Protein AF-A0A8T7MBF2-F1 (afdb_monomer_lite)

Foldseek 3Di:
DDDDDDDDDDDDDDDDDDDDDDDDDDPPPPPPVVPPDDQPPDPVNVVVVPLLVVLVVLLVQLVVLQVVLVVCVVVVHDLQSLLSNLSSVLSPLVSCCSPVVDCCDVNNVVSNVVSNVSSVVSVVVSVVVVVVVVD

Secondary structure (DSSP, 8-state):
-------------PPP--------PPP-------------TTTHHHHHH-HHHHHHHHHHHHHHHHHHHHHHHHTT-SHHHHHHHHHHHHHHHHHHHHHH----HHHHHHHHHHHHHHHHHHHHHHHHHHHHH--

Sequence (135 aa):
MPNSSSKRQRKRPLGQRTLPQRPDLPPVSNNKEKAEDHSLPGLLGWLIRNRRLLGWIELIVAIFLLWLAIVGFLGGTLFLPFAFGLIGLYFFYAYIQHNLGVNLGKTGTILNLVLLLGALVCAILSVVNKENISS

Radius of gyration: 34.56 Å; chains: 1; bounding box: 65×48×100 Å

pLDDT: mean 71.67, std 19.16, range [36.09, 95.0]

Structure (mmCIF, N/CA/C/O backbone):
data_AF-A0A8T7MBF2-F1
#
_entry.id   AF-A0A8T7MBF2-F1
#
loop_
_atom_site.group_PDB
_atom_site.id
_atom_site.type_symbol
_atom_site.label_atom_id
_atom_site.label_alt_id
_atom_site.label_comp_id
_atom_site.label_asym_id
_atom_site.label_entity_id
_atom_site.label_seq_id
_atom_site.pdbx_PDB_ins_code
_atom_site.Cartn_x
_atom_site.Cartn_y
_atom_site.Cartn_z
_atom_site.occupancy
_atom_site.B_iso_or_equiv
_atom_site.auth_seq_id
_atom_site.auth_comp_id
_atom_site.auth_asym_id
_atom_site.auth_atom_id
_atom_site.pdbx_PDB_model_num
ATOM 1 N N . MET A 1 1 ? -46.858 26.033 62.695 1.00 45.56 1 MET A N 1
ATOM 2 C CA . MET A 1 1 ? -46.605 26.034 64.162 1.00 45.56 1 MET A CA 1
ATOM 3 C C . MET A 1 1 ? -47.961 26.046 64.859 1.00 45.56 1 MET A C 1
ATOM 5 O O . MET A 1 1 ? -48.841 26.660 64.264 1.00 45.56 1 MET A O 1
ATOM 9 N N . PRO A 1 2 ? -48.180 25.403 66.027 1.00 44.16 2 PRO A N 1
ATOM 10 C CA . PRO A 1 2 ? -47.222 25.013 67.087 1.00 44.16 2 PRO A CA 1
ATOM 11 C C . PRO A 1 2 ? -47.307 23.481 67.414 1.00 44.16 2 PRO A C 1
ATOM 13 O O . PRO A 1 2 ? -48.033 22.783 66.724 1.00 44.16 2 PRO A O 1
ATOM 16 N N . ASN A 1 3 ? -46.627 22.820 68.364 1.00 37.88 3 ASN A N 1
ATOM 17 C CA . ASN A 1 3 ? -45.645 23.188 69.387 1.00 37.88 3 ASN A CA 1
ATOM 18 C C . ASN A 1 3 ? -44.829 21.945 69.852 1.00 37.88 3 ASN A C 1
ATOM 20 O O . ASN A 1 3 ? -45.394 20.882 70.084 1.00 37.88 3 ASN A O 1
ATOM 24 N N . SER A 1 4 ? -43.517 22.139 70.018 1.00 39.84 4 SER A N 1
ATOM 25 C CA . SER A 1 4 ? -42.607 21.676 71.095 1.00 39.84 4 SER A CA 1
ATOM 2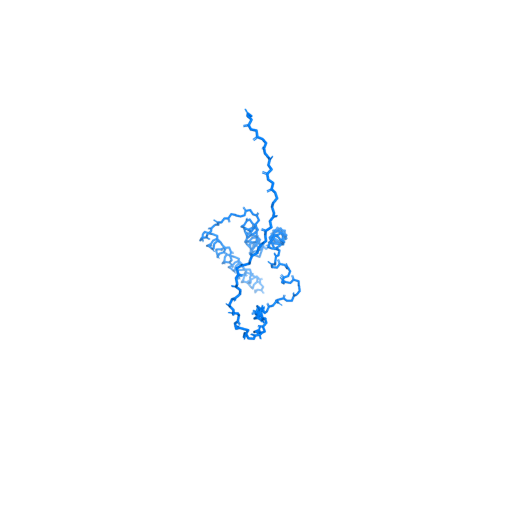6 C C . SER A 1 4 ? -42.700 20.281 71.778 1.00 39.84 4 SER A C 1
ATOM 28 O O . SER A 1 4 ? -43.478 20.061 72.700 1.00 39.84 4 SER A O 1
ATOM 30 N N . SER A 1 5 ? -41.726 19.419 71.449 1.00 43.84 5 SER A N 1
ATOM 31 C CA . SER A 1 5 ? -40.631 18.880 72.306 1.00 43.84 5 SER A CA 1
ATOM 32 C C . SER A 1 5 ? -40.814 18.495 73.799 1.00 43.84 5 SER A C 1
ATOM 34 O O . SER A 1 5 ? -40.921 19.364 74.662 1.00 43.84 5 SER A O 1
ATOM 36 N N . SER A 1 6 ? -40.557 17.211 74.112 1.00 40.19 6 SER A N 1
ATOM 37 C CA . SER A 1 6 ? -39.800 16.630 75.267 1.00 40.19 6 SER A CA 1
ATOM 38 C C . SER A 1 6 ? -40.280 15.180 75.473 1.00 40.19 6 SER A C 1
ATOM 40 O O . SER A 1 6 ? -41.473 14.955 75.394 1.00 40.19 6 SER A O 1
ATOM 42 N N . LYS A 1 7 ? -39.517 14.123 75.782 1.00 43.25 7 LYS A N 1
ATOM 43 C CA . LYS A 1 7 ? -38.260 13.967 76.527 1.00 43.25 7 LYS A CA 1
ATOM 44 C C . LYS A 1 7 ? -37.781 12.497 76.385 1.00 43.25 7 LYS A C 1
ATOM 46 O O . LYS A 1 7 ? -38.559 11.578 76.582 1.00 43.25 7 LYS A O 1
ATOM 51 N N . ARG A 1 8 ? -36.481 12.320 76.115 1.00 36.44 8 ARG A N 1
ATOM 52 C CA . ARG A 1 8 ? -35.520 11.328 76.669 1.00 36.44 8 ARG A CA 1
ATOM 53 C C . ARG A 1 8 ? -35.921 9.850 76.922 1.00 36.44 8 ARG A C 1
ATOM 55 O O . ARG A 1 8 ? -36.524 9.522 77.931 1.00 36.44 8 ARG A O 1
ATOM 62 N N . GLN A 1 9 ? -35.308 8.969 76.116 1.00 36.09 9 GLN A N 1
ATOM 63 C CA . GLN A 1 9 ? -34.296 7.950 76.498 1.00 36.09 9 GLN A CA 1
ATOM 64 C C . GLN A 1 9 ? -34.488 7.080 77.770 1.00 36.09 9 GLN A C 1
ATOM 66 O O . GLN A 1 9 ? -34.258 7.559 78.878 1.00 36.09 9 GLN A O 1
ATOM 71 N N . ARG A 1 10 ? -34.629 5.750 77.577 1.00 36.44 10 ARG A N 1
ATOM 72 C CA . ARG A 1 10 ? -33.792 4.635 78.132 1.00 36.44 10 ARG A CA 1
ATOM 73 C C . ARG A 1 10 ? -34.402 3.269 77.720 1.00 36.44 10 ARG A C 1
ATOM 75 O O . ARG A 1 10 ? -35.589 3.074 77.907 1.00 36.44 10 ARG A O 1
ATOM 82 N N . LYS A 1 11 ? -33.690 2.414 76.952 1.00 40.72 11 LYS A N 1
ATOM 83 C CA . LYS A 1 11 ? -32.909 1.205 77.377 1.00 40.72 11 LYS A CA 1
ATOM 84 C C . LYS A 1 11 ? -33.773 0.207 78.182 1.00 40.72 11 LYS A C 1
ATOM 86 O O . LYS A 1 11 ? -34.254 0.625 79.219 1.00 40.72 11 LYS A O 1
ATOM 91 N N . ARG A 1 12 ? -33.960 -1.096 77.904 1.00 47.44 12 ARG A N 1
ATOM 92 C CA . ARG A 1 12 ? -33.288 -2.245 77.209 1.00 47.44 12 ARG A CA 1
ATOM 93 C C . ARG A 1 12 ? -34.235 -3.480 77.439 1.00 47.44 12 ARG A C 1
ATOM 95 O O . ARG A 1 12 ? -35.218 -3.285 78.148 1.00 47.44 12 ARG A O 1
ATOM 102 N N . PRO A 1 13 ? -33.919 -4.756 77.111 1.00 48.56 13 PRO A N 1
ATOM 103 C CA . PRO A 1 13 ? -33.172 -5.357 75.996 1.00 48.56 13 PRO A CA 1
ATOM 104 C C . PRO A 1 13 ? -34.010 -6.432 75.247 1.00 48.56 13 PRO A C 1
ATOM 106 O O . PRO A 1 13 ? -34.779 -7.166 75.861 1.00 48.56 13 PRO A O 1
ATOM 109 N N . LEU A 1 14 ? -33.809 -6.609 73.935 1.00 42.75 14 LEU A N 1
ATOM 110 C CA . LEU A 1 14 ? -34.249 -7.839 73.263 1.00 42.75 14 LEU A CA 1
ATOM 111 C C . LEU A 1 14 ? -33.186 -8.915 73.511 1.00 42.75 14 LEU A C 1
ATOM 113 O O . LEU A 1 14 ? -32.021 -8.742 73.149 1.00 42.75 14 LEU A O 1
ATOM 117 N N . GLY A 1 15 ? -33.587 -9.971 74.215 1.00 44.59 15 GLY A N 1
ATOM 118 C CA . GLY A 1 15 ? -32.732 -11.078 74.617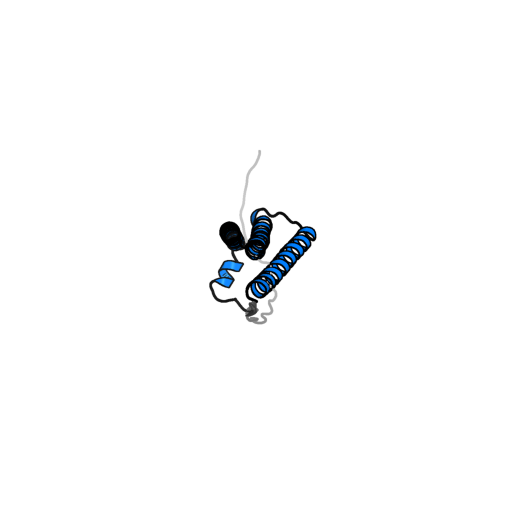 1.00 44.59 15 GLY A CA 1
ATOM 119 C C . GLY A 1 15 ? -32.096 -11.789 73.426 1.00 44.59 15 GLY A C 1
ATOM 120 O O . GLY A 1 15 ? -32.758 -12.153 72.458 1.00 44.59 15 GLY A O 1
ATOM 121 N N . GLN A 1 16 ? -30.789 -11.986 73.556 1.00 43.09 16 GLN A N 1
ATOM 122 C CA . GLN A 1 16 ? -29.951 -12.867 72.759 1.00 43.09 16 GLN A CA 1
ATOM 123 C C . GLN A 1 16 ? -30.514 -14.292 72.752 1.00 43.09 16 GLN A C 1
ATOM 125 O O . GLN A 1 16 ? -30.758 -14.855 73.818 1.00 43.09 16 GLN A O 1
ATOM 130 N N . ARG A 1 17 ? -30.590 -14.921 71.576 1.00 41.53 17 ARG A N 1
ATOM 131 C CA . ARG A 1 17 ? -30.431 -16.373 71.457 1.00 41.53 17 ARG A CA 1
ATOM 132 C C . ARG A 1 17 ? -29.628 -16.719 70.200 1.00 41.53 17 ARG A C 1
ATOM 134 O O . ARG A 1 17 ? -30.128 -16.664 69.086 1.00 41.53 17 ARG A O 1
ATOM 141 N N . THR A 1 18 ? -28.375 -17.082 70.478 1.00 46.62 18 THR A N 1
ATOM 142 C CA . THR A 1 18 ? -27.530 -18.086 69.808 1.00 46.62 18 THR A CA 1
ATOM 143 C C . THR A 1 18 ? -27.094 -17.867 68.357 1.00 46.62 18 THR A C 1
ATOM 145 O O . THR A 1 18 ? -27.753 -18.262 67.404 1.00 46.62 18 THR A O 1
ATOM 148 N N . LEU A 1 19 ? -25.865 -17.358 68.247 1.00 51.03 19 LEU A N 1
ATOM 149 C CA . LEU A 1 19 ? -24.899 -17.665 67.196 1.00 51.03 19 LEU A CA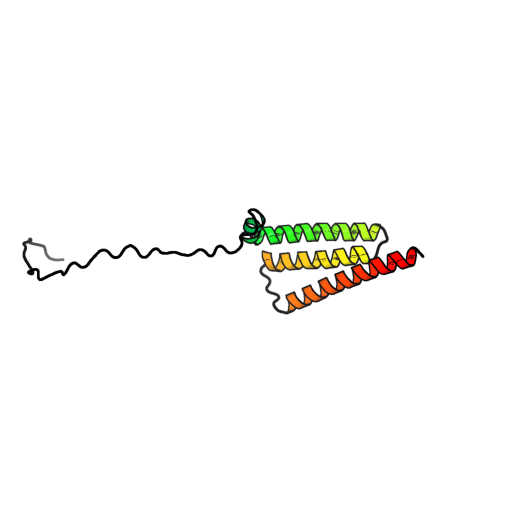 1
ATOM 150 C C . LEU A 1 19 ? -24.418 -19.126 67.358 1.00 51.03 19 LEU A C 1
ATOM 152 O O . LEU A 1 19 ? -24.034 -19.496 68.469 1.00 51.03 19 LEU A O 1
ATOM 156 N N . PRO A 1 20 ? -24.334 -19.927 66.285 1.00 50.38 20 PRO A N 1
ATOM 157 C CA . PRO A 1 20 ? -23.294 -20.940 66.166 1.00 50.38 20 PRO A CA 1
ATOM 158 C C . PRO A 1 20 ? -22.182 -20.385 65.271 1.00 50.38 20 PRO A C 1
ATOM 160 O O . PRO A 1 20 ? -22.346 -20.233 64.063 1.00 50.38 20 PRO A O 1
ATOM 163 N N . GLN A 1 21 ? -21.046 -20.067 65.891 1.00 52.81 21 GLN A N 1
ATOM 164 C CA . GLN A 1 21 ? -19.760 -19.885 65.220 1.00 52.81 21 GLN A CA 1
ATOM 165 C C . GLN A 1 21 ? -19.425 -21.152 64.417 1.00 52.81 21 GLN A C 1
ATOM 167 O O . GLN A 1 21 ? -19.349 -22.246 64.977 1.00 52.81 21 GLN A O 1
ATOM 172 N N . ARG A 1 22 ? -19.193 -21.005 63.113 1.00 43.31 22 ARG A N 1
ATOM 173 C CA . ARG A 1 22 ? -18.490 -21.988 62.279 1.00 43.31 22 ARG A CA 1
ATOM 174 C C . ARG A 1 22 ? -17.643 -21.234 61.243 1.00 43.31 22 ARG A C 1
ATOM 176 O O . ARG A 1 22 ? -17.969 -20.093 60.931 1.00 43.31 22 ARG A O 1
ATOM 183 N N . PRO A 1 23 ? -16.529 -21.826 60.798 1.00 46.38 23 PRO A N 1
ATOM 184 C CA . PRO A 1 23 ? -15.194 -21.264 60.960 1.00 46.38 23 PRO A CA 1
ATOM 185 C C . PRO A 1 23 ? -14.764 -20.469 59.732 1.00 46.38 23 PRO A C 1
ATOM 187 O O . PRO A 1 23 ? -15.337 -20.639 58.657 1.00 46.38 23 PRO A O 1
ATOM 190 N N . ASP A 1 24 ? -13.731 -19.650 59.923 1.00 53.41 24 ASP A N 1
ATOM 191 C CA . ASP A 1 24 ? -13.003 -18.905 58.899 1.00 53.41 24 ASP A CA 1
ATOM 192 C C . ASP A 1 24 ? -12.781 -19.746 57.633 1.00 53.41 24 ASP A C 1
ATOM 194 O O . ASP A 1 24 ? -11.880 -20.584 57.558 1.00 53.41 24 ASP A O 1
ATOM 198 N N . LEU A 1 25 ? -13.621 -19.5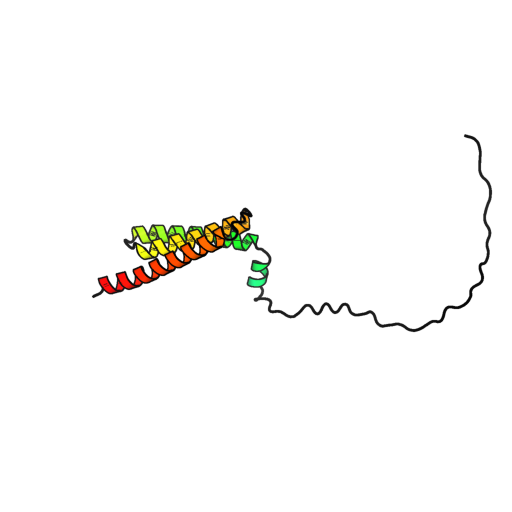25 56.619 1.00 47.78 25 LEU A N 1
ATOM 199 C CA . LEU A 1 25 ? -13.278 -19.911 55.262 1.00 47.78 25 LEU A CA 1
ATOM 200 C C . LEU A 1 25 ? -12.189 -18.938 54.796 1.00 47.78 25 LEU A C 1
ATOM 202 O O . LEU A 1 25 ? -12.393 -17.722 54.895 1.00 47.78 25 LEU A O 1
ATOM 206 N N . PRO A 1 26 ? -11.039 -19.437 54.306 1.00 50.56 26 PRO A N 1
ATOM 207 C CA . PRO A 1 26 ? -10.006 -18.570 53.766 1.00 50.56 26 PRO A CA 1
ATOM 208 C C . PRO A 1 26 ? -10.620 -17.717 52.650 1.00 50.56 26 PRO A C 1
ATOM 210 O O . PRO A 1 26 ? -11.510 -18.204 51.940 1.00 50.56 26 PRO A O 1
ATOM 213 N N . PRO A 1 27 ? -10.190 -16.450 52.496 1.00 54.03 27 PRO A N 1
ATOM 214 C CA . PRO A 1 27 ? -10.699 -15.599 51.435 1.00 54.03 27 PRO A CA 1
ATOM 215 C C . PRO A 1 27 ? -10.559 -16.368 50.128 1.00 54.03 27 PRO A C 1
ATOM 217 O O . PRO A 1 27 ? -9.464 -16.824 49.794 1.00 54.03 27 PRO A O 1
ATOM 220 N N . VAL A 1 28 ? -11.682 -16.554 49.429 1.00 46.62 28 VAL A N 1
ATOM 221 C CA . VAL A 1 28 ? -11.683 -17.044 48.055 1.00 46.62 28 VAL A CA 1
ATOM 222 C C . VAL A 1 28 ? -10.766 -16.097 47.310 1.00 46.62 28 VAL A C 1
ATOM 224 O O . VAL A 1 28 ? -11.106 -14.939 47.056 1.00 46.62 28 VAL A O 1
ATOM 227 N N . SER A 1 29 ? -9.553 -16.585 47.066 1.00 44.94 29 SER A N 1
ATOM 228 C CA . SER A 1 29 ? -8.599 -15.939 46.206 1.00 44.94 29 SER A CA 1
ATOM 229 C C . SER A 1 29 ? -9.339 -15.726 44.903 1.00 44.94 29 SER A C 1
ATOM 231 O O . SER A 1 29 ? -9.676 -16.686 44.208 1.00 44.94 29 SER A O 1
ATOM 233 N N . ASN A 1 30 ? -9.625 -14.466 44.585 1.00 47.12 30 ASN A N 1
ATOM 234 C CA . ASN A 1 30 ? -9.863 -14.048 43.219 1.00 47.12 30 ASN A CA 1
ATOM 235 C C . ASN A 1 30 ? -8.546 -14.268 42.467 1.00 47.12 30 ASN A C 1
ATOM 237 O O . ASN A 1 30 ? -7.865 -13.320 42.077 1.00 47.12 30 ASN A O 1
ATOM 241 N N . ASN A 1 31 ? -8.209 -15.536 42.240 1.00 42.94 31 ASN A N 1
ATOM 242 C CA . ASN A 1 31 ? -7.398 -15.967 41.131 1.00 42.94 31 ASN A CA 1
ATOM 243 C C . ASN A 1 31 ? -8.235 -15.642 39.891 1.00 42.94 31 ASN A C 1
ATOM 245 O O . ASN A 1 31 ? -8.831 -16.505 39.254 1.00 42.94 31 ASN A O 1
ATOM 249 N N . LYS A 1 32 ? -8.248 -14.359 39.512 1.00 41.25 32 LYS A N 1
ATOM 250 C CA . LYS A 1 32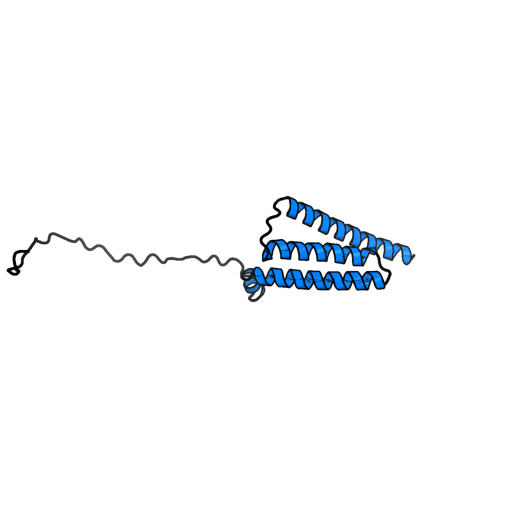 ? -8.018 -14.046 38.111 1.00 41.25 32 LYS A CA 1
ATOM 251 C C . LYS A 1 32 ? -6.652 -14.650 37.820 1.00 41.25 32 LYS A C 1
ATOM 253 O O . LYS A 1 32 ? -5.635 -13.970 37.941 1.00 41.25 32 LYS A O 1
ATOM 258 N N . GLU A 1 33 ? -6.648 -15.939 37.491 1.00 44.00 33 GLU A N 1
ATOM 259 C CA . GLU A 1 33 ? -5.702 -16.495 36.542 1.00 44.00 33 GLU A CA 1
ATOM 260 C C . GLU A 1 33 ? -5.825 -15.596 35.321 1.00 44.00 33 GLU A C 1
ATOM 262 O O . GLU A 1 33 ? -6.696 -15.716 34.462 1.00 44.00 33 GLU A O 1
ATOM 267 N N . LYS A 1 34 ? -5.014 -14.546 35.353 1.00 45.34 34 LYS A N 1
ATOM 268 C CA . LYS A 1 34 ? -4.697 -13.735 34.210 1.00 45.34 34 LYS A CA 1
ATOM 269 C C . LYS A 1 34 ? -3.891 -14.700 33.369 1.00 45.34 34 LYS A C 1
ATOM 271 O O . LYS A 1 34 ? -2.697 -14.837 33.609 1.00 45.34 34 LYS A O 1
ATOM 276 N N . ALA A 1 35 ? -4.610 -15.437 32.523 1.00 45.25 35 ALA A N 1
ATOM 277 C CA . ALA A 1 35 ? -4.057 -16.336 31.537 1.00 45.25 35 ALA A CA 1
ATOM 278 C C . ALA A 1 35 ? -2.774 -15.699 31.006 1.00 45.25 35 ALA A C 1
ATOM 280 O O . ALA A 1 35 ? -2.785 -14.565 30.505 1.00 45.25 35 ALA A O 1
ATOM 281 N N . GLU A 1 36 ? -1.661 -16.377 31.259 1.00 52.31 36 GLU A N 1
ATOM 282 C CA . GLU A 1 36 ? -0.398 -16.105 30.605 1.00 52.31 36 GLU A CA 1
ATOM 283 C C . GLU A 1 36 ? -0.591 -16.393 29.119 1.00 52.31 36 GLU A C 1
ATOM 285 O O . GLU A 1 36 ? -0.225 -17.452 28.637 1.00 52.31 36 GLU A O 1
ATOM 290 N N . ASP A 1 37 ? -1.192 -15.465 28.382 1.00 45.34 37 ASP A N 1
ATOM 291 C CA . ASP A 1 37 ? -1.342 -15.605 26.941 1.00 45.34 37 ASP A CA 1
ATOM 292 C C . ASP A 1 37 ? -0.567 -14.488 26.256 1.00 45.34 37 ASP A C 1
ATOM 294 O O . ASP A 1 37 ? -1.040 -13.378 26.006 1.00 45.34 37 ASP A O 1
ATOM 298 N N . HIS A 1 38 ? 0.703 -14.826 26.031 1.00 54.41 38 HIS A N 1
ATOM 299 C CA . HIS A 1 38 ? 1.557 -14.328 24.959 1.00 54.41 38 HIS A CA 1
ATOM 300 C C . HIS A 1 38 ? 1.506 -12.814 24.732 1.00 54.41 38 HIS A C 1
ATOM 302 O O . HIS A 1 38 ? 1.145 -12.318 23.662 1.00 54.41 38 HIS A O 1
ATOM 308 N N . SER A 1 39 ? 1.953 -12.051 25.731 1.00 49.91 39 SER A N 1
ATOM 309 C CA . SER A 1 39 ? 2.318 -10.655 25.513 1.00 49.91 39 SER A CA 1
ATOM 310 C C . SER A 1 39 ? 3.513 -10.593 24.560 1.00 49.91 39 SER A C 1
ATOM 312 O O . SER A 1 39 ? 4.663 -10.723 24.983 1.00 49.91 39 SER A O 1
ATOM 314 N N . LEU A 1 40 ? 3.229 -10.390 23.272 1.00 57.81 40 LEU A N 1
ATOM 315 C CA . LEU A 1 40 ? 4.182 -9.887 22.283 1.00 57.81 40 LEU A CA 1
ATOM 316 C C . LEU A 1 40 ? 5.072 -8.817 22.948 1.00 57.81 40 LEU A C 1
ATOM 318 O O . LEU A 1 40 ? 4.536 -7.900 23.584 1.00 57.81 40 LEU A O 1
ATOM 322 N N . PRO A 1 41 ? 6.408 -8.945 22.862 1.00 61.62 41 PRO A N 1
ATOM 323 C CA . PRO A 1 41 ? 7.341 -8.278 23.764 1.00 61.62 41 PRO A CA 1
ATOM 324 C C . PRO A 1 41 ? 7.130 -6.762 23.785 1.00 61.62 41 PRO A C 1
ATOM 326 O O . PRO A 1 41 ? 7.071 -6.138 22.727 1.00 61.62 41 PRO A O 1
ATOM 329 N N . GLY A 1 42 ? 7.016 -6.221 25.009 1.00 62.38 42 GLY A N 1
ATOM 330 C CA . GLY A 1 42 ? 7.164 -4.833 25.492 1.00 62.38 42 GLY A CA 1
ATOM 331 C C . GLY A 1 42 ? 6.653 -3.669 24.636 1.00 62.38 42 GLY A C 1
ATOM 332 O O . GLY A 1 42 ? 5.865 -2.854 25.107 1.00 62.38 42 GLY A O 1
ATOM 333 N N . LEU A 1 43 ? 7.104 -3.581 23.388 1.00 60.41 43 LEU A N 1
ATOM 334 C CA . LEU A 1 43 ? 6.837 -2.502 22.446 1.00 60.41 43 LEU A CA 1
ATOM 335 C C . LEU A 1 43 ? 5.660 -2.832 21.521 1.00 60.41 43 LEU A C 1
ATOM 337 O O . LEU A 1 43 ? 4.788 -1.990 21.342 1.00 60.41 43 LEU A O 1
ATOM 341 N N . LEU A 1 44 ? 5.560 -4.070 21.022 1.00 63.62 44 LEU A N 1
ATOM 342 C CA . LEU A 1 44 ? 4.426 -4.509 20.195 1.00 63.62 44 LEU A CA 1
ATOM 343 C C . LEU A 1 44 ? 3.136 -4.573 21.024 1.00 63.62 44 LEU A C 1
ATOM 345 O O . LEU A 1 44 ? 2.102 -4.064 20.595 1.00 63.62 44 LEU A O 1
ATOM 349 N N . GLY A 1 45 ? 3.208 -5.093 22.255 1.00 63.53 45 GLY A N 1
ATOM 350 C CA . GLY A 1 45 ? 2.083 -5.075 23.197 1.00 63.53 45 GLY A CA 1
ATOM 351 C C . GLY A 1 45 ? 1.656 -3.663 23.629 1.00 63.53 45 GLY A C 1
ATOM 352 O O . GLY A 1 45 ? 0.471 -3.423 23.869 1.00 63.53 45 GLY A O 1
ATOM 353 N N . TRP A 1 46 ? 2.593 -2.707 23.682 1.00 63.34 46 TRP A N 1
ATOM 354 C CA . TRP A 1 46 ? 2.290 -1.292 23.925 1.00 63.34 46 TRP A CA 1
ATOM 355 C C . TRP A 1 46 ? 1.656 -0.622 22.695 1.00 63.34 46 TRP A C 1
ATOM 357 O O . TRP A 1 46 ? 0.659 0.090 22.830 1.00 63.34 46 TRP A O 1
ATOM 367 N N . LEU A 1 47 ? 2.161 -0.917 21.494 1.00 59.59 47 LEU A N 1
ATOM 368 C CA . LEU A 1 47 ? 1.646 -0.394 20.225 1.00 59.59 47 LEU A CA 1
ATOM 369 C C . LEU A 1 47 ? 0.204 -0.856 19.961 1.00 59.59 47 LEU A C 1
ATOM 371 O O . LEU A 1 47 ? -0.647 -0.055 19.583 1.00 59.59 47 LEU A O 1
ATOM 375 N N . ILE A 1 48 ? -0.092 -2.131 20.235 1.00 62.88 48 ILE A N 1
ATOM 376 C CA . ILE A 1 48 ? -1.429 -2.726 20.070 1.00 62.88 48 ILE A CA 1
ATOM 377 C C . ILE A 1 48 ? -2.447 -2.090 21.027 1.00 62.88 48 ILE A C 1
ATOM 379 O O . ILE A 1 48 ? -3.619 -1.927 20.679 1.00 62.88 48 ILE A O 1
ATOM 383 N N . ARG A 1 49 ? -2.007 -1.683 22.226 1.00 66.62 49 ARG A N 1
ATOM 384 C CA . ARG A 1 49 ? -2.859 -0.982 23.198 1.00 66.62 49 ARG A CA 1
ATOM 385 C C . ARG A 1 49 ? -3.224 0.430 22.729 1.00 66.62 49 ARG A C 1
ATOM 387 O O . ARG A 1 49 ? -4.308 0.909 23.050 1.00 66.62 49 ARG A O 1
ATOM 394 N N . ASN A 1 50 ? -2.367 1.064 21.930 1.00 74.31 50 ASN A N 1
ATOM 395 C CA . ASN A 1 50 ? -2.579 2.390 21.356 1.00 74.31 50 ASN A CA 1
ATOM 396 C C . ASN A 1 50 ? -2.950 2.295 19.866 1.00 74.31 50 ASN A C 1
ATOM 398 O O . ASN A 1 50 ? -2.196 2.713 18.988 1.00 74.31 50 ASN A O 1
ATOM 402 N N . ARG A 1 51 ? -4.168 1.818 19.568 1.00 70.25 51 ARG A N 1
ATOM 403 C CA . ARG A 1 51 ? -4.694 1.739 18.185 1.00 70.25 51 ARG A CA 1
ATOM 404 C C . ARG A 1 51 ? -4.580 3.049 17.397 1.00 70.25 51 ARG A C 1
ATOM 406 O O . ARG A 1 51 ? -4.421 3.026 16.184 1.00 70.25 51 ARG A O 1
ATOM 413 N N . ARG A 1 52 ? -4.606 4.190 18.089 1.00 76.38 52 ARG A N 1
ATOM 414 C CA . ARG A 1 52 ? -4.389 5.508 17.482 1.00 76.38 52 ARG A CA 1
ATOM 415 C C . ARG A 1 52 ? -2.988 5.649 16.887 1.00 76.38 52 ARG A C 1
ATOM 417 O O . ARG A 1 52 ? -2.863 6.127 15.770 1.00 76.38 52 ARG A O 1
ATOM 424 N N . LEU A 1 53 ? -1.949 5.210 17.605 1.00 80.69 53 LEU A N 1
ATOM 425 C CA . LEU A 1 53 ? -0.567 5.240 17.113 1.00 80.69 53 LEU A CA 1
ATOM 426 C C . LEU A 1 53 ? -0.379 4.315 15.915 1.00 80.69 53 LEU A C 1
ATOM 428 O O . LEU A 1 53 ? 0.319 4.691 14.981 1.00 80.69 53 LEU A O 1
ATOM 432 N N . LEU A 1 54 ? -1.033 3.149 15.924 1.00 81.69 54 LEU A N 1
ATOM 433 C CA . LEU A 1 54 ? -1.003 2.238 14.783 1.00 81.69 54 LEU A CA 1
ATOM 434 C C . LEU A 1 54 ? -1.529 2.927 13.517 1.00 81.69 54 LEU A C 1
ATOM 436 O O . LEU A 1 54 ? -0.844 2.908 12.503 1.00 81.69 54 LEU A O 1
ATOM 440 N N . GLY A 1 55 ? -2.657 3.640 13.608 1.00 83.38 55 GLY A N 1
ATOM 441 C CA . GLY A 1 55 ? -3.165 4.445 12.494 1.00 83.38 55 GLY A CA 1
ATOM 442 C C . GLY A 1 55 ? -2.170 5.514 12.021 1.00 83.38 55 GLY A C 1
ATOM 443 O O . GLY A 1 55 ? -1.913 5.639 10.828 1.00 83.38 55 GLY A O 1
ATOM 444 N N . TRP A 1 56 ? -1.553 6.274 12.930 1.00 86.38 56 TRP A N 1
ATOM 445 C CA . TRP A 1 56 ? -0.542 7.268 12.535 1.00 86.38 56 TRP A CA 1
ATOM 446 C C . TRP A 1 56 ? 0.663 6.642 11.821 1.00 86.38 56 TRP A C 1
ATOM 448 O O . TRP A 1 56 ? 1.180 7.228 10.871 1.00 86.38 56 TRP A O 1
ATOM 458 N N . ILE A 1 57 ? 1.087 5.446 12.236 1.00 88.50 57 ILE A N 1
ATOM 459 C CA . ILE A 1 57 ? 2.143 4.693 11.550 1.00 88.50 57 ILE A CA 1
ATOM 460 C C . ILE A 1 57 ? 1.674 4.269 10.154 1.00 88.50 57 ILE A C 1
ATOM 462 O O . ILE A 1 57 ? 2.420 4.459 9.197 1.00 88.50 57 ILE A O 1
ATOM 466 N N . GLU A 1 58 ? 0.442 3.769 10.007 1.00 88.81 58 GLU A N 1
ATOM 467 C CA . GLU A 1 58 ? -0.146 3.436 8.698 1.00 88.81 58 GLU A CA 1
ATOM 468 C C . GLU A 1 58 ? -0.145 4.651 7.756 1.00 88.81 58 GLU A C 1
ATOM 470 O O . GLU A 1 58 ? 0.217 4.521 6.587 1.00 88.81 58 GLU A O 1
ATOM 475 N N . LEU A 1 59 ? -0.456 5.849 8.266 1.00 91.38 59 LEU A N 1
ATOM 476 C CA . LEU A 1 59 ? -0.397 7.087 7.485 1.00 91.38 59 LEU A CA 1
ATOM 477 C C . LEU A 1 59 ? 1.033 7.425 7.038 1.00 91.38 59 LEU A C 1
ATOM 479 O O . LEU A 1 59 ? 1.246 7.757 5.872 1.00 91.38 59 LEU A O 1
ATOM 483 N N . ILE A 1 60 ? 2.016 7.330 7.938 1.00 93.06 60 ILE A N 1
ATOM 484 C CA . ILE A 1 60 ? 3.427 7.582 7.603 1.00 93.06 60 ILE A CA 1
ATOM 485 C C . ILE A 1 60 ? 3.900 6.596 6.528 1.00 93.06 60 ILE A C 1
ATOM 487 O O . ILE A 1 60 ? 4.526 7.005 5.550 1.00 93.06 60 ILE A O 1
ATOM 491 N N . VAL A 1 61 ? 3.560 5.313 6.675 1.00 92.69 61 VAL A N 1
ATOM 492 C CA . VAL A 1 61 ? 3.887 4.266 5.698 1.00 92.69 61 VAL A CA 1
ATOM 493 C C . VAL A 1 61 ? 3.222 4.551 4.350 1.00 92.69 61 VAL A C 1
ATOM 495 O O . VAL A 1 61 ? 3.883 4.449 3.319 1.00 92.69 61 VAL A O 1
ATOM 498 N N . ALA A 1 62 ? 1.954 4.968 4.339 1.00 93.12 62 ALA A N 1
ATOM 499 C CA . ALA A 1 62 ? 1.245 5.326 3.113 1.00 93.12 62 ALA A CA 1
ATOM 500 C C . ALA A 1 62 ? 1.907 6.502 2.376 1.00 93.12 62 ALA A C 1
ATOM 502 O O . ALA A 1 62 ? 2.109 6.434 1.163 1.00 93.12 62 ALA A O 1
ATOM 503 N N . ILE A 1 63 ? 2.295 7.555 3.102 1.00 94.31 63 ILE A N 1
ATOM 504 C CA . ILE A 1 63 ? 2.993 8.718 2.533 1.00 94.31 63 ILE A CA 1
ATOM 505 C C . ILE A 1 63 ? 4.361 8.307 1.975 1.00 94.31 63 ILE A C 1
ATOM 507 O O . ILE A 1 63 ? 4.730 8.709 0.872 1.00 94.31 63 ILE A O 1
ATOM 511 N N . PHE A 1 64 ? 5.102 7.480 2.712 1.00 95.00 64 PHE A N 1
ATOM 512 C CA . PHE A 1 64 ? 6.410 6.996 2.281 1.00 95.00 64 PHE A CA 1
ATOM 513 C C . PHE A 1 64 ? 6.318 6.137 1.010 1.00 95.00 64 PHE A C 1
ATOM 515 O O . PHE A 1 64 ? 7.090 6.328 0.070 1.00 95.00 64 PHE A O 1
ATOM 522 N N . LEU A 1 65 ? 5.334 5.237 0.941 1.00 93.12 65 LEU A N 1
ATOM 523 C CA . LEU A 1 65 ? 5.069 4.417 -0.244 1.00 93.12 65 LEU A CA 1
ATOM 524 C C . LEU A 1 65 ? 4.632 5.253 -1.446 1.00 93.12 65 LEU A C 1
ATOM 526 O O . LEU A 1 65 ? 5.054 4.970 -2.565 1.00 93.12 65 LEU A O 1
ATOM 530 N N . LEU A 1 66 ? 3.833 6.299 -1.227 1.00 93.50 66 LEU A N 1
ATOM 531 C CA . LEU A 1 66 ? 3.455 7.234 -2.284 1.00 93.50 66 LEU A CA 1
ATOM 532 C C . LEU A 1 66 ? 4.681 7.963 -2.843 1.00 93.50 66 LEU A C 1
ATOM 534 O O . LEU A 1 66 ? 4.827 8.084 -4.057 1.00 93.50 66 LEU A O 1
ATOM 538 N N . TRP A 1 67 ? 5.589 8.408 -1.973 1.00 93.94 67 TRP A N 1
ATOM 539 C CA . TRP A 1 67 ? 6.841 9.024 -2.403 1.00 93.94 67 TRP A CA 1
ATOM 540 C C . TRP A 1 67 ? 7.708 8.049 -3.214 1.00 93.94 67 TRP A C 1
ATOM 542 O O . TRP A 1 67 ? 8.171 8.406 -4.297 1.00 93.94 67 TRP A O 1
ATOM 552 N N . LEU A 1 68 ? 7.859 6.800 -2.756 1.00 92.00 68 LEU A N 1
ATOM 553 C CA . LEU A 1 68 ? 8.565 5.757 -3.510 1.00 92.00 68 LEU A CA 1
ATOM 554 C C . LEU A 1 68 ? 7.907 5.463 -4.861 1.00 92.00 68 LEU A C 1
ATOM 556 O O . LEU A 1 68 ? 8.613 5.254 -5.846 1.00 92.00 68 LEU A O 1
ATOM 560 N N . ALA A 1 69 ? 6.574 5.468 -4.926 1.00 91.75 69 ALA A N 1
ATOM 561 C CA . ALA A 1 69 ? 5.850 5.310 -6.179 1.00 91.75 69 ALA A CA 1
ATOM 562 C C . ALA A 1 69 ? 6.189 6.448 -7.154 1.00 91.75 69 ALA A C 1
ATOM 564 O O . ALA A 1 69 ? 6.544 6.188 -8.301 1.00 91.75 69 ALA A O 1
ATOM 565 N N . ILE A 1 70 ? 6.169 7.701 -6.690 1.00 91.62 70 ILE A N 1
ATOM 566 C CA . ILE A 1 70 ? 6.542 8.862 -7.511 1.00 91.62 70 ILE A CA 1
ATOM 567 C C . ILE A 1 70 ? 7.980 8.708 -8.024 1.00 91.62 70 ILE A C 1
ATOM 569 O O . ILE A 1 70 ? 8.207 8.766 -9.230 1.00 91.62 70 ILE A O 1
ATOM 573 N N . VAL A 1 71 ? 8.942 8.435 -7.139 1.00 91.62 71 VAL A N 1
ATOM 574 C CA . VAL A 1 71 ? 10.353 8.250 -7.523 1.00 91.62 71 VAL A CA 1
ATOM 575 C C . VAL A 1 71 ? 10.525 7.090 -8.511 1.00 91.62 71 VAL A C 1
ATOM 577 O O . VAL A 1 71 ? 11.271 7.217 -9.481 1.00 91.62 71 VAL A O 1
ATOM 580 N N . GLY A 1 72 ? 9.808 5.982 -8.319 1.00 86.50 72 GLY A N 1
ATOM 581 C CA . GLY A 1 72 ? 9.855 4.831 -9.222 1.00 86.50 72 GLY A CA 1
ATOM 582 C C . GLY A 1 72 ? 9.332 5.140 -10.628 1.00 86.50 72 GLY A C 1
ATOM 583 O O . GLY A 1 72 ? 9.914 4.657 -11.603 1.00 86.50 72 GLY A O 1
ATOM 584 N N . PHE A 1 73 ? 8.298 5.983 -10.746 1.00 88.38 73 PHE A N 1
ATOM 585 C CA . PHE A 1 73 ? 7.817 6.463 -12.045 1.00 88.38 73 PHE A CA 1
ATOM 586 C C . PHE A 1 73 ? 8.836 7.378 -12.729 1.00 88.38 73 PHE A C 1
ATOM 588 O O . PHE A 1 73 ? 9.059 7.239 -13.931 1.00 88.38 73 PHE A O 1
ATOM 595 N N . LEU A 1 74 ? 9.509 8.262 -11.979 1.00 88.69 74 LEU A N 1
ATOM 596 C CA . LEU A 1 74 ? 10.613 9.062 -12.527 1.00 88.69 74 LEU A CA 1
ATOM 597 C C . LEU A 1 74 ? 11.785 8.186 -13.001 1.00 88.69 74 LEU A C 1
ATOM 599 O O . LEU A 1 74 ? 12.454 8.533 -13.969 1.00 88.69 74 LEU A O 1
ATOM 603 N N . GLY A 1 75 ? 12.014 7.044 -12.350 1.00 81.69 75 GLY A N 1
ATOM 604 C CA . GLY A 1 75 ? 13.032 6.062 -12.734 1.00 81.69 75 GLY A CA 1
ATOM 605 C C . GLY A 1 75 ? 12.684 5.208 -13.961 1.00 81.69 75 GLY A C 1
ATOM 606 O O . GLY A 1 75 ? 13.440 4.295 -14.283 1.00 81.69 75 GLY A O 1
ATOM 607 N N . GLY A 1 76 ? 11.548 5.450 -14.625 1.00 79.94 76 GLY A N 1
ATOM 608 C CA . GLY A 1 76 ? 11.133 4.727 -15.834 1.00 79.94 76 GLY A CA 1
ATOM 609 C C . GLY A 1 76 ? 10.554 3.330 -15.584 1.00 79.94 76 GLY A C 1
ATOM 610 O O . GLY A 1 76 ? 10.237 2.612 -16.531 1.00 79.94 76 GLY A O 1
ATOM 611 N N . THR A 1 77 ? 10.381 2.929 -14.322 1.00 80.06 77 THR A N 1
ATOM 612 C CA . THR A 1 77 ? 9.685 1.683 -13.975 1.00 80.06 77 THR A CA 1
ATOM 613 C C . THR A 1 77 ? 8.183 1.939 -13.880 1.00 80.06 77 THR A C 1
ATOM 615 O O . THR A 1 77 ? 7.766 2.946 -13.324 1.00 80.06 77 THR A O 1
ATOM 618 N N . LEU A 1 78 ? 7.352 1.044 -14.424 1.00 81.56 78 LEU A N 1
ATOM 619 C CA . LEU A 1 78 ? 5.889 1.205 -14.405 1.00 81.56 78 LEU A CA 1
ATOM 620 C C . LEU A 1 78 ? 5.226 0.327 -13.339 1.00 81.56 78 LEU A C 1
ATOM 622 O O . LEU A 1 78 ? 4.438 0.811 -12.535 1.00 81.56 78 LEU A O 1
ATOM 626 N N . PHE A 1 79 ? 5.569 -0.961 -13.295 1.00 86.19 79 PHE A N 1
ATOM 627 C CA . PHE A 1 79 ? 4.857 -1.937 -12.463 1.00 86.19 79 PHE A CA 1
ATOM 628 C C . PHE A 1 79 ? 5.201 -1.841 -10.971 1.00 86.19 79 PHE A C 1
ATOM 630 O O . PHE A 1 79 ? 4.315 -1.904 -10.122 1.00 86.19 79 PHE A O 1
ATOM 637 N N . LEU A 1 80 ? 6.479 -1.640 -10.638 1.00 85.69 80 LEU A N 1
ATOM 638 C CA . LEU A 1 80 ? 6.939 -1.511 -9.254 1.00 85.69 80 LEU A CA 1
ATOM 639 C C . LEU A 1 80 ? 6.328 -0.296 -8.518 1.00 85.69 80 LEU A C 1
ATOM 641 O O . LEU A 1 80 ? 5.772 -0.488 -7.435 1.00 85.69 80 LEU A O 1
ATOM 645 N N . PRO A 1 81 ? 6.357 0.936 -9.066 1.00 88.69 81 PRO A N 1
ATOM 646 C CA . PRO A 1 81 ? 5.723 2.073 -8.403 1.00 88.69 81 PRO A CA 1
ATOM 647 C C . PRO A 1 81 ? 4.201 1.949 -8.337 1.00 88.69 81 PRO A C 1
ATOM 649 O O . PRO A 1 81 ? 3.599 2.406 -7.367 1.00 88.69 81 PRO A O 1
ATOM 652 N N . PHE A 1 82 ? 3.575 1.268 -9.300 1.00 89.19 82 PHE A N 1
ATOM 653 C CA . PHE A 1 82 ? 2.147 0.963 -9.230 1.00 89.19 82 PHE A CA 1
ATOM 654 C C . PHE A 1 82 ? 1.822 0.043 -8.044 1.00 89.19 82 PHE A C 1
ATOM 656 O O . PHE A 1 82 ? 0.879 0.308 -7.298 1.00 89.19 82 PHE A O 1
ATOM 663 N N . ALA A 1 83 ? 2.645 -0.986 -7.800 1.00 89.75 83 ALA A N 1
ATOM 664 C CA . ALA A 1 83 ? 2.508 -1.848 -6.626 1.00 89.75 83 ALA A CA 1
ATOM 665 C C . ALA A 1 83 ? 2.642 -1.051 -5.316 1.00 89.75 83 ALA A C 1
ATOM 667 O O . ALA A 1 83 ? 1.803 -1.191 -4.425 1.00 89.75 83 ALA A O 1
ATOM 668 N N . PHE A 1 84 ? 3.641 -0.165 -5.212 1.00 91.69 84 PHE A N 1
ATOM 669 C CA . PHE A 1 84 ? 3.797 0.704 -4.040 1.00 91.69 84 PHE A CA 1
ATOM 670 C C . PHE A 1 84 ? 2.607 1.645 -3.843 1.00 91.69 84 PHE A C 1
ATOM 672 O O . PHE A 1 84 ? 2.159 1.815 -2.711 1.00 91.69 84 PHE A O 1
ATOM 679 N N . GLY A 1 85 ? 2.044 2.193 -4.923 1.00 90.69 85 GLY A N 1
ATOM 680 C CA . GLY A 1 85 ? 0.840 3.020 -4.867 1.00 90.69 85 GLY A CA 1
ATOM 681 C C . GLY A 1 85 ? -0.377 2.264 -4.323 1.00 90.69 85 GLY A C 1
ATOM 682 O O . GLY A 1 85 ? -1.070 2.775 -3.445 1.00 90.69 85 GLY A O 1
ATOM 683 N N . LEU A 1 86 ? -0.609 1.028 -4.778 1.00 92.56 86 LEU A N 1
ATOM 684 C CA . LEU A 1 86 ? -1.722 0.194 -4.302 1.00 92.56 86 LEU A CA 1
ATOM 685 C C . LEU A 1 86 ? -1.568 -0.199 -2.827 1.00 92.56 86 LEU A C 1
ATOM 687 O O . LEU A 1 86 ? -2.533 -0.124 -2.065 1.00 92.56 86 LEU A O 1
ATOM 691 N N . ILE A 1 87 ? -0.353 -0.560 -2.406 1.00 91.94 87 ILE A N 1
ATOM 692 C CA . ILE A 1 87 ? -0.052 -0.868 -0.999 1.00 91.94 87 ILE A CA 1
ATOM 693 C C . ILE A 1 87 ? -0.181 0.399 -0.137 1.00 91.94 87 ILE A C 1
ATOM 695 O O . ILE A 1 87 ? -0.737 0.354 0.959 1.00 91.94 87 ILE A O 1
ATOM 699 N N . GLY A 1 88 ? 0.277 1.550 -0.632 1.00 91.31 88 GLY A N 1
ATOM 700 C CA . GLY A 1 88 ? 0.129 2.832 0.056 1.00 91.31 88 GLY A CA 1
ATOM 701 C C . GLY A 1 88 ? -1.338 3.214 0.244 1.00 91.31 88 GLY A C 1
ATOM 702 O O . GLY A 1 88 ? -1.737 3.622 1.335 1.00 91.31 88 GLY A O 1
ATOM 703 N N . LEU A 1 89 ? -2.165 3.000 -0.781 1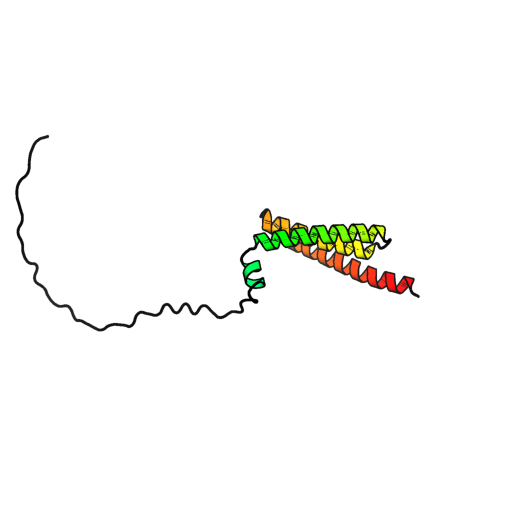.00 90.38 89 LEU A N 1
ATOM 704 C CA . LEU A 1 89 ? -3.604 3.240 -0.712 1.00 90.38 89 LEU A CA 1
ATOM 705 C C . LEU A 1 89 ? -4.300 2.297 0.281 1.00 90.38 89 LEU A C 1
ATOM 707 O O . LEU A 1 89 ? -5.188 2.737 1.009 1.00 90.38 89 LEU A O 1
ATOM 711 N N . TYR A 1 90 ? -3.863 1.037 0.367 1.00 90.12 90 TYR A N 1
ATOM 712 C CA . TYR A 1 90 ? -4.324 0.085 1.383 1.00 90.12 90 TYR A CA 1
ATOM 713 C C . TYR A 1 90 ? -4.064 0.605 2.808 1.00 90.12 90 TYR A C 1
ATOM 715 O O . TYR A 1 90 ? -4.982 0.644 3.629 1.00 90.12 90 TYR A O 1
ATOM 723 N N . PHE A 1 91 ? -2.847 1.074 3.097 1.00 89.94 91 PHE A N 1
ATOM 724 C CA . PHE A 1 91 ? -2.511 1.622 4.418 1.00 89.94 91 PHE A CA 1
ATOM 725 C C . PHE A 1 91 ? -3.238 2.935 4.716 1.00 89.94 91 PHE A C 1
ATOM 727 O O . PHE A 1 91 ? -3.709 3.144 5.833 1.00 89.94 91 PHE A O 1
ATOM 734 N N . PHE A 1 92 ? -3.397 3.802 3.717 1.00 89.50 92 PHE A N 1
ATOM 735 C CA . PHE A 1 92 ? -4.174 5.031 3.862 1.00 89.50 92 PHE A CA 1
ATOM 736 C C . PHE A 1 92 ? -5.643 4.741 4.187 1.00 89.50 92 PHE A C 1
ATOM 738 O O . PHE A 1 92 ? -6.262 5.402 5.021 1.00 89.50 92 PHE A O 1
ATOM 745 N N . TYR A 1 93 ? -6.203 3.715 3.557 1.00 85.75 93 TYR A N 1
ATOM 746 C CA . TYR A 1 93 ? -7.566 3.290 3.815 1.00 85.75 93 TYR A CA 1
ATOM 747 C C . TYR A 1 93 ? -7.729 2.678 5.214 1.00 85.75 93 TYR A C 1
ATOM 749 O O . TYR A 1 93 ? -8.693 3.007 5.911 1.00 85.75 93 TYR A O 1
ATOM 757 N N . ALA A 1 94 ? -6.766 1.868 5.665 1.00 84.06 94 ALA A N 1
ATOM 758 C CA . ALA A 1 94 ? -6.714 1.368 7.040 1.00 84.06 94 ALA A CA 1
ATOM 759 C C . ALA A 1 94 ? -6.656 2.521 8.060 1.00 84.06 94 ALA A C 1
ATOM 761 O O . ALA A 1 94 ? -7.444 2.544 9.009 1.00 84.06 94 ALA A O 1
ATOM 762 N N . TYR A 1 95 ? -5.845 3.549 7.787 1.00 86.50 95 TYR A N 1
ATOM 763 C CA . TYR A 1 95 ? -5.793 4.762 8.601 1.00 86.50 95 TYR A CA 1
ATOM 764 C C . TYR A 1 95 ? -7.159 5.455 8.710 1.00 86.50 95 TYR A C 1
ATOM 766 O O . TYR A 1 95 ? -7.579 5.821 9.811 1.00 86.50 95 TYR A O 1
ATOM 774 N N . ILE A 1 96 ? -7.881 5.613 7.594 1.00 84.88 96 ILE A N 1
ATOM 775 C CA . ILE A 1 96 ? -9.220 6.223 7.599 1.00 84.88 96 ILE A CA 1
ATOM 776 C C . ILE A 1 96 ? -10.189 5.396 8.451 1.00 84.88 96 ILE A C 1
ATOM 778 O O . ILE A 1 96 ? -10.921 5.961 9.266 1.00 84.88 96 ILE A O 1
ATOM 782 N N . GLN A 1 97 ? -10.182 4.068 8.318 1.00 81.94 97 GLN A N 1
ATOM 783 C CA . GLN A 1 97 ? -11.045 3.207 9.131 1.00 81.94 97 GLN A CA 1
ATOM 784 C C . GLN A 1 97 ? -10.723 3.320 10.625 1.00 81.94 97 GLN A C 1
ATOM 786 O O . GLN A 1 97 ? -11.631 3.454 11.448 1.00 81.94 97 GLN A O 1
ATOM 791 N N . HIS A 1 98 ? -9.438 3.308 10.978 1.00 77.81 98 HIS A N 1
ATOM 792 C CA . HIS A 1 98 ? -8.987 3.330 12.366 1.00 77.81 98 HIS A CA 1
ATOM 793 C C . HIS A 1 98 ? -9.146 4.697 13.044 1.00 77.81 98 HIS A C 1
ATOM 795 O O . HIS A 1 98 ? -9.451 4.741 14.238 1.00 77.81 98 HIS A O 1
ATOM 801 N N . ASN A 1 99 ? -8.944 5.803 12.319 1.00 77.94 99 ASN A N 1
ATOM 802 C CA . ASN A 1 99 ? -8.865 7.143 12.910 1.00 77.94 99 ASN A CA 1
ATOM 803 C C . ASN A 1 99 ? -10.119 8.002 12.665 1.00 77.94 99 ASN A C 1
ATOM 805 O O . ASN A 1 99 ? -10.465 8.811 13.525 1.00 77.94 99 ASN A O 1
ATOM 809 N N . LEU A 1 100 ? -10.817 7.816 11.535 1.00 74.88 100 LEU A N 1
ATOM 810 C CA . LEU A 1 100 ? -12.096 8.488 11.251 1.00 74.88 100 LEU A CA 1
ATOM 811 C C . LEU A 1 100 ? -13.320 7.631 11.618 1.00 74.88 100 LEU A C 1
ATOM 813 O O . LEU A 1 100 ? -14.440 8.135 11.594 1.00 74.88 100 LEU A O 1
ATOM 817 N N . GLY A 1 101 ? -13.132 6.354 11.971 1.00 71.00 101 GLY A N 1
ATOM 818 C CA . GLY A 1 101 ? -14.225 5.469 12.390 1.00 71.00 101 GLY A CA 1
ATOM 819 C C . GLY A 1 101 ? -15.188 5.095 11.260 1.00 71.00 101 GLY A C 1
ATOM 820 O O . GLY A 1 101 ? -16.329 4.713 11.520 1.00 71.00 101 GLY A O 1
ATOM 821 N N . VAL A 1 102 ? -14.753 5.215 10.001 1.00 76.12 102 VAL A N 1
ATOM 822 C CA . VAL A 1 102 ? -15.573 4.862 8.838 1.00 76.12 102 VAL A CA 1
ATOM 823 C C . VAL A 1 102 ? -15.670 3.343 8.754 1.00 76.12 102 VAL A C 1
ATOM 825 O O . VAL A 1 102 ? -14.695 2.657 8.454 1.00 76.12 102 VAL A O 1
ATOM 828 N N . ASN A 1 103 ? -16.855 2.803 9.023 1.00 71.94 103 ASN A N 1
ATOM 829 C CA . ASN A 1 103 ? -17.069 1.363 9.038 1.00 71.94 103 ASN A CA 1
ATOM 830 C C . ASN A 1 103 ? -17.537 0.892 7.657 1.00 71.94 103 ASN A C 1
ATOM 832 O O . ASN A 1 103 ? -18.717 0.960 7.321 1.00 71.94 103 ASN A O 1
ATOM 836 N N . LEU A 1 104 ? -16.593 0.447 6.831 1.00 68.56 104 LEU A N 1
ATOM 837 C CA . LEU A 1 104 ? -16.872 0.039 5.449 1.00 68.56 104 LEU A CA 1
ATOM 838 C C . LEU A 1 104 ? -17.351 -1.415 5.328 1.00 68.56 104 LEU A C 1
ATOM 840 O O . LEU A 1 104 ? -17.648 -1.871 4.223 1.00 68.56 104 LEU A O 1
ATOM 844 N N . GLY A 1 105 ? -17.454 -2.142 6.448 1.00 78.12 105 GLY A N 1
ATOM 845 C CA . GLY A 1 105 ? -17.980 -3.506 6.497 1.00 78.12 105 GLY A CA 1
ATOM 846 C C . GLY A 1 105 ? -17.358 -4.415 5.429 1.00 78.12 105 GLY A C 1
ATOM 847 O O . GLY A 1 105 ? -16.143 -4.430 5.239 1.00 78.12 105 GLY A O 1
ATOM 848 N N . LYS A 1 106 ? -18.208 -5.135 4.681 1.00 79.44 106 LYS A N 1
ATOM 849 C CA . LYS A 1 106 ? -17.787 -6.007 3.567 1.00 79.44 106 LYS A CA 1
ATOM 850 C C . LYS A 1 106 ? -17.067 -5.255 2.446 1.00 79.44 106 LYS A C 1
ATOM 852 O O . LYS A 1 106 ? -16.146 -5.804 1.850 1.00 79.44 106 LYS A O 1
ATOM 857 N N . THR A 1 107 ? -17.461 -4.015 2.162 1.00 81.12 107 THR A N 1
ATOM 858 C CA . THR A 1 107 ? -16.861 -3.208 1.091 1.00 81.12 107 THR A CA 1
ATOM 859 C C . THR A 1 107 ? -15.396 -2.908 1.387 1.00 81.12 107 THR A C 1
ATOM 861 O O . THR A 1 107 ? -14.569 -2.971 0.483 1.00 81.12 107 THR A O 1
ATOM 864 N N . GLY A 1 108 ? -15.052 -2.671 2.657 1.00 80.50 108 GLY A N 1
ATOM 865 C CA . GLY A 1 108 ? -13.664 -2.465 3.064 1.00 80.50 108 GLY A CA 1
ATOM 866 C C . GLY A 1 108 ? -12.801 -3.712 2.903 1.00 80.50 108 GLY A C 1
ATOM 867 O O . GLY A 1 108 ? -11.666 -3.615 2.443 1.00 80.50 108 GLY A O 1
ATOM 868 N N . THR A 1 109 ? -13.350 -4.891 3.200 1.00 83.50 109 THR A N 1
ATOM 869 C CA . THR A 1 109 ? -12.655 -6.167 2.977 1.00 83.50 109 THR A CA 1
ATOM 870 C C . THR A 1 109 ? -12.425 -6.431 1.491 1.00 83.50 109 THR A C 1
ATOM 872 O O . THR A 1 109 ? -11.323 -6.811 1.105 1.00 83.50 109 THR A O 1
ATOM 875 N N . ILE A 1 110 ? -13.444 -6.207 0.655 1.00 87.12 110 ILE A N 1
ATOM 876 C CA . ILE A 1 110 ? -13.348 -6.406 -0.798 1.00 87.12 110 ILE A CA 1
ATOM 877 C C . ILE A 1 110 ? -12.325 -5.440 -1.395 1.00 87.12 110 ILE A C 1
ATOM 879 O O . ILE A 1 110 ? -11.468 -5.866 -2.163 1.00 87.12 110 ILE A O 1
ATOM 883 N N . LEU A 1 111 ? -12.368 -4.161 -1.012 1.00 87.12 111 LEU A N 1
ATOM 884 C CA . LEU A 1 111 ? -11.406 -3.174 -1.490 1.00 87.12 111 LEU A CA 1
ATOM 885 C C . LEU A 1 111 ? -9.976 -3.559 -1.095 1.00 87.12 111 LEU A C 1
ATOM 887 O O . LEU A 1 111 ? -9.097 -3.564 -1.951 1.00 87.12 111 LEU A O 1
ATOM 891 N N . ASN A 1 112 ? -9.753 -3.957 0.160 1.00 86.50 112 ASN A N 1
ATOM 892 C CA . ASN A 1 112 ? -8.441 -4.423 0.608 1.00 86.50 112 ASN A CA 1
ATOM 893 C C . ASN A 1 112 ? -7.959 -5.642 -0.181 1.00 86.50 112 ASN A C 1
ATOM 895 O O . ASN A 1 112 ? -6.797 -5.681 -0.577 1.00 86.50 112 ASN A O 1
ATOM 899 N N . LEU A 1 113 ? -8.841 -6.607 -0.453 1.00 89.12 113 LEU A N 1
ATOM 900 C CA . LEU A 1 113 ? -8.508 -7.776 -1.265 1.00 89.12 113 LEU A CA 1
ATOM 901 C C . LEU A 1 113 ? -8.088 -7.367 -2.684 1.00 89.12 113 LEU A C 1
ATOM 903 O O . LEU A 1 113 ? -7.068 -7.836 -3.178 1.00 89.12 113 LEU A O 1
ATOM 907 N N . VAL A 1 114 ? -8.850 -6.475 -3.324 1.00 91.69 114 VAL A N 1
ATOM 908 C CA . VAL A 1 114 ? -8.565 -5.987 -4.681 1.00 91.69 114 VAL A CA 1
ATOM 909 C C . VAL A 1 114 ? -7.245 -5.219 -4.725 1.00 91.69 114 VAL A C 1
ATOM 911 O O . VAL A 1 114 ? -6.446 -5.445 -5.631 1.00 91.69 114 VAL A O 1
ATOM 914 N N . LEU A 1 115 ? -6.980 -4.357 -3.739 1.00 90.06 115 LEU A N 1
ATOM 915 C CA . LEU A 1 115 ? -5.723 -3.611 -3.644 1.00 90.06 115 LEU A CA 1
ATOM 916 C C . LEU A 1 115 ? -4.524 -4.551 -3.489 1.00 90.06 115 LEU A C 1
ATOM 918 O O . LEU A 1 115 ? -3.510 -4.377 -4.164 1.00 90.06 115 LEU A O 1
ATOM 922 N N . LEU A 1 116 ? -4.654 -5.571 -2.641 1.00 89.19 116 LEU A N 1
ATOM 923 C CA . LEU A 1 116 ? -3.583 -6.522 -2.357 1.00 89.19 116 LEU A CA 1
ATOM 924 C C . LEU A 1 116 ? -3.338 -7.463 -3.546 1.00 89.19 116 LEU A C 1
ATOM 926 O O . LEU A 1 116 ? -2.188 -7.710 -3.908 1.00 89.19 116 LEU A O 1
ATOM 930 N N . LEU A 1 117 ? -4.405 -7.910 -4.215 1.00 93.00 117 LEU A N 1
ATOM 931 C CA . LEU A 1 117 ? -4.312 -8.688 -5.450 1.00 93.00 117 LEU A CA 1
ATOM 932 C C . LEU A 1 117 ? -3.681 -7.864 -6.578 1.00 93.00 117 LEU A C 1
ATOM 934 O O . LEU A 1 117 ? -2.784 -8.347 -7.263 1.00 93.00 117 LEU A O 1
ATOM 938 N N . GLY A 1 118 ? -4.098 -6.608 -6.746 1.00 90.00 118 GLY A N 1
ATOM 939 C CA . GLY A 1 118 ? -3.514 -5.702 -7.732 1.00 90.00 118 GLY A CA 1
ATOM 940 C C . GLY A 1 118 ? -2.028 -5.451 -7.474 1.00 90.00 118 GLY A C 1
ATOM 941 O O . GLY A 1 118 ? -1.225 -5.511 -8.406 1.00 90.00 118 GLY A O 1
ATOM 942 N N . ALA A 1 119 ? -1.638 -5.243 -6.212 1.00 89.75 119 ALA A N 1
ATOM 943 C CA . ALA A 1 119 ? -0.237 -5.082 -5.831 1.00 89.75 119 ALA A CA 1
ATOM 944 C C . ALA A 1 119 ? 0.587 -6.343 -6.130 1.00 89.75 119 ALA A C 1
ATOM 946 O O . ALA A 1 119 ? 1.693 -6.238 -6.661 1.00 89.75 119 ALA A O 1
ATOM 947 N N . LEU A 1 120 ? 0.033 -7.529 -5.855 1.00 91.44 120 LEU A N 1
ATOM 948 C CA . LEU A 1 120 ? 0.669 -8.810 -6.158 1.00 91.44 120 LEU A CA 1
ATOM 949 C C . LEU A 1 120 ? 0.877 -8.999 -7.666 1.00 91.44 120 LEU A C 1
ATOM 951 O O . LEU A 1 120 ? 1.978 -9.342 -8.093 1.00 91.44 120 LEU A O 1
ATOM 955 N N . VAL A 1 121 ? -0.148 -8.730 -8.478 1.00 92.81 121 VAL A N 1
ATOM 956 C CA . VAL A 1 121 ? -0.051 -8.809 -9.945 1.00 92.81 121 VAL A CA 1
ATOM 957 C C . VAL A 1 121 ? 1.012 -7.840 -10.466 1.00 92.81 121 VAL A C 1
ATOM 959 O O . VAL A 1 121 ? 1.847 -8.231 -11.278 1.00 92.81 121 VAL A O 1
ATOM 962 N N . CYS A 1 122 ? 1.047 -6.604 -9.959 1.00 90.56 122 CYS A N 1
ATOM 963 C CA . CYS A 1 122 ? 2.068 -5.627 -10.339 1.00 90.56 122 CYS A CA 1
ATOM 964 C C . CYS A 1 122 ? 3.482 -6.075 -9.940 1.00 90.56 122 CYS A C 1
ATOM 966 O O . CYS A 1 122 ? 4.423 -5.887 -10.709 1.00 90.56 122 CYS A O 1
ATOM 968 N N . ALA A 1 123 ? 3.647 -6.704 -8.774 1.00 85.75 123 ALA A N 1
ATOM 969 C CA . ALA A 1 123 ? 4.933 -7.250 -8.348 1.00 85.75 123 ALA A CA 1
ATOM 970 C C . ALA A 1 123 ? 5.403 -8.389 -9.270 1.00 85.75 123 ALA A C 1
ATOM 972 O O . ALA A 1 123 ? 6.557 -8.385 -9.696 1.00 85.75 123 ALA A O 1
ATOM 973 N N . ILE A 1 124 ? 4.508 -9.312 -9.638 1.00 89.12 124 ILE A N 1
ATOM 974 C CA . ILE A 1 124 ? 4.816 -10.410 -10.570 1.00 89.12 124 ILE A CA 1
ATOM 975 C C . ILE A 1 124 ? 5.192 -9.853 -11.947 1.00 89.12 124 ILE A C 1
ATOM 977 O O . ILE A 1 124 ? 6.239 -10.207 -12.484 1.00 89.12 124 ILE A O 1
ATOM 981 N N . LEU A 1 125 ? 4.389 -8.933 -12.494 1.00 87.81 125 LEU A N 1
ATOM 982 C CA . LEU A 1 125 ? 4.677 -8.289 -13.780 1.00 87.81 125 LEU A CA 1
ATOM 983 C C . LEU A 1 125 ? 6.003 -7.524 -13.755 1.00 87.81 125 LEU A C 1
ATOM 985 O O . LEU A 1 125 ? 6.715 -7.519 -14.752 1.00 87.81 125 LEU A O 1
ATOM 989 N N . SER A 1 126 ? 6.366 -6.916 -12.624 1.00 84.12 126 SER A N 1
ATOM 990 C CA . SER A 1 126 ? 7.659 -6.247 -12.457 1.00 84.12 126 SER A CA 1
ATOM 991 C C . SER A 1 126 ? 8.836 -7.220 -12.599 1.00 84.12 126 SER A C 1
ATOM 993 O O . SER A 1 126 ? 9.798 -6.916 -13.305 1.00 84.12 126 SER A O 1
ATOM 995 N N . VAL A 1 127 ? 8.749 -8.402 -11.977 1.00 85.62 127 VAL A N 1
ATOM 996 C CA . VAL A 1 127 ? 9.783 -9.448 -12.078 1.00 85.62 127 VAL A CA 1
ATOM 997 C C . VAL A 1 127 ? 9.864 -9.986 -13.505 1.00 85.62 127 VAL A C 1
ATOM 999 O O . VAL A 1 127 ? 10.936 -9.960 -14.104 1.00 85.62 127 VAL A O 1
ATOM 1002 N N . VAL A 1 128 ? 8.722 -10.362 -14.086 1.00 85.75 128 VAL A N 1
ATOM 1003 C CA . VAL A 1 128 ? 8.649 -10.893 -15.457 1.00 85.75 128 VAL A CA 1
ATOM 1004 C C . VAL A 1 128 ? 9.161 -9.874 -16.479 1.00 85.75 128 VAL A C 1
ATOM 1006 O O . VAL A 1 128 ? 9.917 -10.219 -17.384 1.00 85.75 128 VAL A O 1
ATOM 1009 N N . ASN A 1 129 ? 8.792 -8.599 -16.344 1.00 81.69 129 ASN A N 1
ATOM 1010 C CA . ASN A 1 129 ? 9.259 -7.546 -17.244 1.00 81.69 129 ASN A CA 1
ATOM 1011 C C . ASN A 1 129 ? 10.777 -7.338 -17.133 1.00 81.69 129 ASN A C 1
ATOM 1013 O O . ASN A 1 129 ? 11.441 -7.106 -18.138 1.00 81.69 129 ASN A O 1
ATOM 1017 N N . LYS A 1 130 ? 11.343 -7.454 -15.927 1.00 76.38 130 LYS A N 1
ATOM 1018 C CA . LYS A 1 130 ? 12.791 -7.343 -15.720 1.00 76.38 130 LYS A CA 1
ATOM 1019 C C . LYS A 1 130 ? 13.559 -8.503 -16.362 1.00 76.38 130 LYS A C 1
ATOM 1021 O O . LYS A 1 130 ? 14.617 -8.268 -16.938 1.00 76.38 130 LYS A O 1
ATOM 1026 N N . GLU A 1 131 ? 13.030 -9.722 -16.290 1.00 74.50 131 GLU A N 1
ATOM 1027 C CA . GLU A 1 131 ? 13.636 -10.909 -16.912 1.00 74.50 131 GLU A CA 1
ATOM 1028 C C . GLU A 1 131 ? 13.616 -10.833 -18.447 1.00 74.50 131 GLU A C 1
ATOM 1030 O O . GLU A 1 131 ? 14.622 -11.132 -19.089 1.00 74.50 131 GLU A O 1
ATOM 1035 N N . ASN A 1 132 ? 12.519 -10.344 -19.035 1.00 69.81 132 ASN A N 1
ATOM 1036 C CA . ASN A 1 132 ? 12.394 -10.194 -20.490 1.00 69.81 132 ASN A CA 1
ATOM 1037 C C . ASN A 1 132 ? 13.319 -9.122 -21.087 1.00 69.81 132 ASN A C 1
ATOM 1039 O O . ASN A 1 132 ? 13.695 -9.229 -22.246 1.00 69.81 132 ASN A O 1
ATOM 1043 N N . ILE A 1 133 ? 13.685 -8.088 -20.325 1.00 61.28 133 ILE A N 1
ATOM 1044 C CA . ILE A 1 133 ? 14.588 -7.022 -20.800 1.00 61.28 133 ILE A CA 1
ATOM 1045 C C . ILE A 1 133 ? 16.068 -7.448 -20.711 1.00 61.28 133 ILE A C 1
ATOM 1047 O O . ILE A 1 133 ? 16.922 -6.847 -21.356 1.00 61.28 133 ILE A O 1
ATOM 1051 N N . SER A 1 134 ? 16.389 -8.471 -19.911 1.00 58.69 134 SER A N 1
ATOM 1052 C CA . SER A 1 134 ? 17.766 -8.934 -19.679 1.00 58.69 134 SER A CA 1
ATOM 1053 C C . SER A 1 134 ? 18.196 -10.120 -20.560 1.00 58.69 134 SER A C 1
ATOM 1055 O O . SER A 1 134 ? 19.315 -10.606 -20.376 1.00 58.69 134 SER A O 1
ATOM 1057 N N . SER A 1 135 ? 17.327 -10.599 -21.457 1.00 51.19 135 SER A N 1
ATOM 1058 C CA . SER A 1 135 ? 17.598 -11.686 -22.417 1.00 51.19 135 SER A CA 1
ATOM 1059 C C . SER A 1 135 ? 17.811 -11.125 -23.818 1.00 51.19 135 SER A C 1
ATOM 1061 O O . SER A 1 135 ? 18.672 -11.675 -24.537 1.00 51.19 135 SER A O 1
#